Protein AF-A0A970MC13-F1 (afdb_monomer_lite)

Secondary structure (DSSP, 8-state):
---GGGS--SEEEEE-TTS-EEE--HHHHTPPPPPP-SS--PPPEEEEETTTTEEEEE-SSHHHHHHHHHHHHHHHHHHHHHHHHTS---TT-----S-GGG---S---S-----S----S-S----

Foldseek 3Di:
DDPQLPDAFPWEFEADPVRDTHTDDSCVQPPDWDDQDPVQNFTFAKADDVPNRYIYGYDRDDVVVVVRVVRVVVVVVVVVVVCVQQAQDAPPDPDGPPDPVPPPDPDSRDPPHDPDDPDPPPPDDDD

Radius of gyration: 23.31 Å; chains: 1; bounding box: 59×28×72 Å

pLDDT: mean 77.48, std 22.0, range [34.84, 98.0]

Structure (mmCIF, N/CA/C/O backbone):
data_AF-A0A970MC13-F1
#
_entry.id   AF-A0A970MC13-F1
#
loop_
_atom_site.group_PDB
_atom_site.id
_atom_site.type_symbol
_atom_site.label_atom_id
_atom_site.label_alt_id
_atom_site.label_comp_id
_atom_site.label_asym_id
_atom_site.label_entity_id
_atom_site.label_seq_id
_atom_site.pdbx_PDB_ins_code
_atom_site.Cartn_x
_atom_site.Cartn_y
_atom_site.Cartn_z
_atom_site.occupancy
_atom_site.B_iso_or_equiv
_atom_site.auth_seq_id
_atom_site.auth_comp_id
_atom_site.auth_asym_id
_atom_site.auth_atom_id
_atom_site.pdbx_PDB_model_num
ATOM 1 N N . MET A 1 1 ? 0.179 5.362 -11.526 1.00 71.56 1 MET A N 1
ATOM 2 C CA . MET A 1 1 ? 0.388 4.891 -10.148 1.00 71.56 1 MET A CA 1
ATOM 3 C C . MET A 1 1 ? -0.385 3.604 -9.962 1.00 71.56 1 MET A C 1
ATOM 5 O O . MET A 1 1 ? -1.566 3.582 -10.310 1.00 71.56 1 MET A O 1
ATOM 9 N N . LYS A 1 2 ? 0.267 2.520 -9.537 1.00 82.38 2 LYS A N 1
ATOM 10 C CA . LYS A 1 2 ? -0.398 1.216 -9.446 1.00 82.38 2 LYS A CA 1
ATOM 11 C C . LYS A 1 2 ? -1.483 1.227 -8.375 1.00 82.38 2 LYS A C 1
ATOM 13 O O . LYS A 1 2 ? -1.385 1.904 -7.357 1.00 82.38 2 LYS A O 1
ATOM 18 N N . ASN A 1 3 ? -2.524 0.430 -8.601 1.00 90.38 3 ASN A N 1
ATOM 19 C CA . ASN A 1 3 ? -3.478 0.116 -7.549 1.00 90.38 3 ASN A CA 1
ATOM 20 C C . ASN A 1 3 ? -2.868 -0.974 -6.656 1.00 90.38 3 ASN A C 1
ATOM 22 O O . ASN A 1 3 ? -2.982 -2.164 -6.956 1.00 90.38 3 ASN A O 1
ATOM 26 N N . TYR A 1 4 ? -2.202 -0.555 -5.581 1.00 91.81 4 TYR A N 1
ATOM 27 C CA . TYR A 1 4 ? -1.494 -1.452 -4.670 1.00 91.81 4 TYR A CA 1
ATOM 28 C C . TYR A 1 4 ? -2.417 -2.470 -3.977 1.00 91.81 4 TYR A C 1
ATOM 30 O O . TYR A 1 4 ? -2.001 -3.601 -3.760 1.00 91.81 4 TYR A O 1
ATOM 38 N N . GLN A 1 5 ? -3.708 -2.173 -3.771 1.00 91.69 5 GLN A N 1
ATOM 39 C CA . GLN A 1 5 ? -4.665 -3.154 -3.223 1.00 91.69 5 GLN A CA 1
ATOM 40 C C . GLN A 1 5 ? -4.904 -4.354 -4.151 1.00 91.69 5 GLN A C 1
ATOM 42 O O . GLN A 1 5 ? -5.292 -5.430 -3.694 1.00 91.69 5 GLN A O 1
ATOM 47 N N . LYS A 1 6 ? -4.667 -4.206 -5.462 1.00 91.81 6 LYS A N 1
ATOM 48 C CA . LYS A 1 6 ? -4.781 -5.316 -6.421 1.00 91.81 6 LYS A CA 1
ATOM 49 C C . LYS A 1 6 ? -3.563 -6.239 -6.416 1.00 91.81 6 LYS A C 1
ATOM 51 O O . LYS A 1 6 ? -3.669 -7.350 -6.925 1.00 91.81 6 LYS A O 1
ATOM 56 N N . LEU A 1 7 ? -2.436 -5.820 -5.840 1.00 92.06 7 LEU A N 1
ATOM 57 C CA . LEU A 1 7 ? -1.245 -6.662 -5.754 1.00 92.06 7 LEU A CA 1
ATOM 58 C C . LEU A 1 7 ? -1.453 -7.801 -4.756 1.00 92.06 7 LEU A C 1
ATOM 60 O O . LEU A 1 7 ? -2.255 -7.701 -3.824 1.00 92.06 7 LEU A O 1
ATOM 64 N N . PHE A 1 8 ? -0.735 -8.900 -4.967 1.00 93.06 8 PHE A N 1
ATOM 65 C CA . PHE A 1 8 ? -0.649 -9.989 -4.004 1.00 93.06 8 PHE A CA 1
ATOM 66 C C . PHE A 1 8 ? 0.465 -9.703 -2.994 1.00 93.06 8 PHE A C 1
ATOM 68 O O . PHE A 1 8 ? 1.587 -9.385 -3.378 1.00 93.06 8 PHE A O 1
ATOM 75 N N . TYR A 1 9 ? 0.144 -9.869 -1.716 1.00 96.00 9 TYR A N 1
ATOM 76 C CA . TYR A 1 9 ? 1.077 -9.819 -0.597 1.00 96.00 9 TYR A CA 1
ATOM 77 C C . TYR A 1 9 ? 1.054 -11.160 0.136 1.00 96.00 9 TYR A C 1
ATOM 79 O O . TYR A 1 9 ? 0.011 -11.820 0.188 1.00 96.00 9 TYR A O 1
ATOM 87 N N . LYS A 1 10 ? 2.199 -11.546 0.704 1.00 96.62 10 LYS A N 1
ATOM 88 C CA . LYS A 1 10 ? 2.351 -12.757 1.518 1.00 96.62 10 LYS A CA 1
ATOM 89 C C . LYS A 1 10 ? 1.653 -12.599 2.868 1.00 96.62 10 LYS A C 1
ATOM 91 O O . LYS A 1 10 ? 0.996 -13.532 3.312 1.00 96.62 10 LYS A O 1
ATOM 96 N N . ASN A 1 11 ? 1.759 -11.417 3.477 1.00 97.31 11 ASN A N 1
ATOM 97 C CA . ASN A 1 11 ? 1.209 -11.130 4.801 1.00 97.31 11 ASN A CA 1
ATOM 98 C C . ASN A 1 11 ? 0.273 -9.914 4.771 1.00 97.31 11 ASN A C 1
ATOM 100 O O . ASN A 1 11 ? 0.486 -8.970 4.009 1.00 97.31 11 ASN A O 1
ATOM 104 N N . TYR A 1 12 ? -0.756 -9.923 5.616 1.00 98.00 12 TYR A N 1
ATOM 105 C CA . TYR A 1 12 ? -1.688 -8.805 5.769 1.00 98.00 12 TYR A CA 1
ATOM 106 C C . TYR A 1 12 ? -1.894 -8.508 7.245 1.00 98.00 12 TYR A C 1
ATOM 108 O O . TYR A 1 12 ? -2.031 -9.428 8.053 1.00 98.00 12 TYR A O 1
ATOM 116 N N . TYR A 1 13 ? -1.957 -7.224 7.577 1.00 98.00 13 TYR A N 1
ATOM 117 C CA . TYR A 1 13 ? -2.113 -6.766 8.950 1.00 98.00 13 TYR A CA 1
ATOM 118 C C . TYR A 1 13 ? -3.198 -5.693 9.062 1.00 98.00 13 TYR A C 1
ATOM 120 O O . TYR A 1 13 ? -3.521 -5.002 8.090 1.00 98.00 13 TYR A O 1
ATOM 128 N N . ALA A 1 14 ? -3.750 -5.556 10.260 1.00 97.31 14 ALA A N 1
ATOM 129 C CA . ALA A 1 14 ? -4.519 -4.401 10.690 1.00 97.31 14 ALA A CA 1
ATOM 130 C C . ALA A 1 14 ? -3.824 -3.795 11.908 1.00 97.31 14 ALA A C 1
ATOM 132 O O . ALA A 1 14 ? -3.398 -4.521 12.805 1.00 97.31 14 ALA A O 1
ATOM 133 N N . GLN A 1 15 ? -3.663 -2.481 11.905 1.00 96.31 15 GLN A N 1
ATOM 134 C CA . GLN A 1 15 ? -3.107 -1.762 13.035 1.00 96.31 15 GLN A CA 1
ATOM 135 C C . GLN A 1 15 ? -4.206 -1.523 14.070 1.00 96.31 15 GLN A C 1
ATOM 137 O O . GLN A 1 15 ? -5.321 -1.182 13.688 1.00 96.31 15 GLN A O 1
ATOM 142 N N . ASN A 1 16 ? -3.900 -1.725 15.349 1.00 93.12 16 ASN A N 1
ATOM 143 C CA . ASN A 1 16 ? -4.801 -1.377 16.448 1.00 93.12 16 ASN A CA 1
ATOM 144 C C . ASN A 1 16 ? -4.546 0.053 16.961 1.00 93.12 16 ASN A C 1
ATOM 146 O O . ASN A 1 16 ? -3.586 0.714 16.562 1.00 93.12 16 ASN A O 1
ATOM 150 N N . GLU A 1 17 ? -5.357 0.505 17.919 1.00 89.69 17 GLU A N 1
ATOM 151 C CA . GLU A 1 17 ? -5.228 1.825 18.560 1.00 89.69 17 GLU A CA 1
ATOM 152 C C . GLU A 1 17 ? -3.870 2.063 19.246 1.00 89.69 17 GLU A C 1
ATOM 154 O O . GLU A 1 17 ? -3.437 3.204 19.381 1.00 89.69 17 GLU A O 1
ATOM 159 N N . LYS A 1 18 ? -3.171 0.996 19.659 1.00 91.19 18 LYS A N 1
ATOM 160 C CA . LYS A 1 18 ? -1.827 1.070 20.260 1.00 91.19 18 LYS A CA 1
ATOM 161 C C . LYS A 1 18 ? -0.707 1.151 19.219 1.00 91.19 18 LYS A C 1
ATOM 163 O O . LYS A 1 18 ? 0.460 1.256 19.584 1.00 91.19 18 LYS A O 1
ATOM 168 N N . GLY A 1 19 ? -1.049 1.074 17.934 1.00 90.94 19 GLY A N 1
ATOM 169 C CA . GLY A 1 19 ? -0.103 1.083 16.826 1.00 90.94 19 GLY A CA 1
ATOM 170 C C . GLY A 1 19 ? 0.487 -0.286 16.473 1.00 90.94 19 GLY A C 1
ATOM 171 O O . GLY A 1 19 ? 1.322 -0.357 15.573 1.00 90.94 19 GLY A O 1
ATOM 172 N N . GLU A 1 20 ? 0.062 -1.371 17.124 1.00 94.31 20 GLU A N 1
ATOM 173 C CA . GLU A 1 20 ? 0.568 -2.727 16.887 1.00 94.31 20 GLU A CA 1
ATOM 174 C C . GLU A 1 20 ? -0.077 -3.361 15.650 1.00 94.31 20 GLU A C 1
ATOM 176 O O . GLU A 1 20 ? -1.264 -3.173 15.379 1.00 94.31 20 GLU A O 1
ATOM 181 N N . TYR A 1 21 ? 0.695 -4.161 14.911 1.00 96.19 21 TYR A N 1
ATOM 182 C CA . TYR A 1 21 ? 0.224 -4.841 13.703 1.00 96.19 21 TYR A CA 1
ATOM 183 C C . TYR A 1 21 ? -0.295 -6.240 14.019 1.00 96.19 21 TYR A C 1
ATOM 185 O O . TYR A 1 21 ? 0.469 -7.162 14.302 1.00 96.19 21 TYR A O 1
ATOM 193 N N . ILE A 1 22 ? -1.609 -6.411 13.905 1.00 97.19 22 ILE A N 1
ATOM 194 C CA . ILE A 1 22 ? -2.297 -7.677 14.137 1.00 97.19 22 ILE A CA 1
ATOM 195 C C . ILE A 1 22 ? -2.442 -8.416 12.798 1.00 97.19 22 ILE A C 1
ATOM 197 O O . ILE A 1 22 ? -2.976 -7.835 11.848 1.00 97.19 22 ILE A O 1
ATOM 201 N N . PRO A 1 23 ? -1.988 -9.679 12.678 1.00 97.81 23 PRO A N 1
ATOM 202 C CA . PRO A 1 23 ? -2.176 -10.472 11.467 1.00 97.81 23 PRO A CA 1
ATOM 203 C C . PRO A 1 23 ? -3.660 -10.674 11.152 1.00 97.81 23 PRO A C 1
ATOM 205 O O . PRO A 1 23 ? -4.441 -11.079 12.012 1.00 97.81 23 PRO A O 1
ATOM 208 N N . VAL A 1 24 ? -4.053 -10.433 9.903 1.00 97.44 24 VAL A N 1
ATOM 209 C CA . VAL A 1 24 ? -5.436 -10.599 9.436 1.00 97.44 24 VAL A CA 1
ATOM 210 C C . VAL A 1 24 ? -5.475 -11.232 8.047 1.00 97.44 24 VAL A C 1
ATOM 212 O O . VAL A 1 24 ? -4.466 -11.365 7.360 1.00 97.44 24 VAL A O 1
ATOM 215 N N . SER A 1 25 ? -6.668 -11.612 7.589 1.00 96.81 25 SER A N 1
ATOM 216 C CA . SER A 1 25 ? -6.850 -12.041 6.200 1.00 96.81 25 SER A CA 1
ATOM 217 C C . SER A 1 25 ? -6.809 -10.854 5.227 1.00 96.81 25 SER A C 1
ATOM 219 O O . SER A 1 25 ? -7.154 -9.723 5.581 1.00 96.81 25 SER A O 1
ATOM 221 N N . ARG A 1 26 ? -6.496 -11.122 3.949 1.00 95.94 26 ARG A N 1
ATOM 222 C CA . ARG A 1 26 ? -6.577 -10.130 2.857 1.00 95.94 26 ARG A CA 1
ATOM 223 C C . ARG A 1 26 ? -7.928 -9.410 2.818 1.00 95.94 26 ARG A C 1
ATOM 225 O O . ARG A 1 26 ? -7.971 -8.201 2.610 1.00 95.94 26 ARG A O 1
ATOM 232 N N . LYS A 1 27 ? -9.023 -10.156 3.017 1.00 95.50 27 LYS A N 1
ATOM 233 C CA . LYS A 1 27 ? -10.396 -9.629 2.982 1.00 95.50 27 LYS A CA 1
ATOM 234 C C . LYS A 1 27 ? -10.636 -8.599 4.086 1.00 95.50 27 LYS A C 1
ATOM 236 O O . LYS A 1 27 ? -11.320 -7.616 3.842 1.00 95.50 27 LYS A O 1
ATOM 241 N N . VAL A 1 28 ? -10.072 -8.824 5.272 1.00 95.12 28 VAL A N 1
ATOM 242 C CA . VAL A 1 28 ? -10.194 -7.906 6.414 1.00 95.12 28 VAL A CA 1
ATOM 243 C C . VAL A 1 28 ? -9.297 -6.685 6.214 1.00 95.12 28 VAL A C 1
ATOM 245 O O . VAL A 1 28 ? -9.758 -5.557 6.356 1.00 95.12 28 VAL A O 1
ATOM 248 N N . CYS A 1 29 ? -8.044 -6.886 5.798 1.00 96.50 29 CYS A N 1
ATOM 249 C CA . CYS A 1 29 ? -7.118 -5.784 5.532 1.00 96.50 29 CYS A CA 1
ATOM 250 C C . CYS A 1 29 ? -7.685 -4.808 4.484 1.00 96.50 29 CYS A C 1
ATOM 252 O O . CYS A 1 29 ? -7.779 -3.603 4.724 1.00 96.50 29 CYS A O 1
ATOM 254 N N . PHE A 1 30 ? -8.155 -5.332 3.349 1.00 96.12 30 PHE A N 1
ATOM 255 C CA . PHE A 1 30 ? -8.753 -4.549 2.262 1.00 96.12 30 PHE A CA 1
ATOM 256 C C . PHE A 1 30 ? -10.280 -4.468 2.335 1.00 96.12 30 PHE A C 1
ATOM 258 O O . PHE A 1 30 ? -10.938 -4.288 1.310 1.00 96.12 30 PHE A O 1
ATOM 265 N N . ALA A 1 31 ? -10.857 -4.591 3.532 1.00 94.75 31 ALA A N 1
ATOM 266 C CA . ALA A 1 31 ? -12.275 -4.320 3.720 1.00 94.75 31 ALA A CA 1
ATOM 267 C C . ALA A 1 31 ? -12.611 -2.887 3.254 1.00 94.75 31 ALA A C 1
ATOM 269 O O . ALA A 1 31 ? -11.729 -2.015 3.276 1.00 94.75 31 ALA A O 1
ATOM 270 N N . PRO A 1 32 ? -13.862 -2.611 2.850 1.00 93.75 32 PRO A N 1
ATOM 271 C CA . PRO A 1 32 ? -14.280 -1.268 2.471 1.00 93.75 32 PRO A CA 1
ATOM 272 C C . PRO A 1 32 ? -13.877 -0.210 3.508 1.00 93.75 32 PRO A C 1
ATOM 274 O O . PRO A 1 32 ? -13.794 -0.479 4.711 1.00 93.75 32 PRO A O 1
ATOM 277 N N . ALA A 1 33 ? -13.568 0.990 3.023 1.00 91.69 33 ALA A N 1
ATOM 278 C CA . ALA A 1 33 ? -13.325 2.127 3.895 1.00 91.69 33 ALA A CA 1
ATOM 279 C C . ALA A 1 33 ? -14.637 2.524 4.572 1.00 91.69 33 ALA A C 1
ATOM 281 O O . ALA A 1 33 ? -15.660 2.671 3.902 1.00 91.69 33 ALA A O 1
ATOM 282 N N . GLU A 1 34 ? -14.591 2.720 5.882 1.00 88.88 34 GLU A N 1
ATOM 283 C CA . GLU A 1 34 ? -15.693 3.355 6.590 1.00 88.88 34 GLU A CA 1
ATOM 284 C C . GLU A 1 34 ? -15.759 4.843 6.223 1.00 88.88 34 GLU A C 1
ATOM 286 O O . GLU A 1 34 ? -14.713 5.468 5.988 1.00 88.88 34 GLU A O 1
ATOM 291 N N . PRO A 1 35 ? -16.967 5.424 6.150 1.00 88.75 35 PRO A N 1
ATOM 292 C CA . PRO A 1 35 ? -17.107 6.846 5.904 1.00 88.75 35 PRO A CA 1
ATOM 293 C C . PRO A 1 35 ? -16.502 7.654 7.070 1.00 88.75 35 PRO A C 1
ATOM 295 O O . PRO A 1 35 ? -16.655 7.274 8.235 1.00 88.75 35 PRO A O 1
ATOM 298 N N . PRO A 1 36 ? -15.817 8.774 6.778 1.00 90.38 36 PRO A N 1
ATOM 299 C CA . PRO A 1 36 ? -15.464 9.767 7.785 1.00 90.38 36 PRO A CA 1
ATOM 300 C C . PRO A 1 36 ? -16.698 10.234 8.558 1.00 90.38 36 PRO A C 1
ATOM 302 O O . PRO A 1 36 ? -17.726 10.528 7.948 1.00 90.38 36 PRO A O 1
ATOM 305 N N . THR A 1 37 ? -16.587 10.294 9.881 1.00 90.12 37 THR A N 1
ATOM 306 C CA . THR A 1 37 ? -17.619 10.824 10.785 1.00 90.12 37 THR A CA 1
ATOM 307 C C . THR A 1 37 ? -17.096 12.096 11.452 1.00 90.12 37 THR A C 1
ATOM 309 O O . THR A 1 37 ? -15.908 12.400 11.339 1.00 90.12 37 THR A O 1
ATOM 312 N N . GLU A 1 38 ? -17.956 12.852 12.139 1.00 87.25 38 GLU A N 1
ATOM 313 C CA . GLU A 1 38 ? -17.506 14.023 12.911 1.00 87.25 38 GLU A CA 1
ATOM 314 C C . GLU A 1 38 ? -16.500 13.627 14.005 1.00 87.25 38 GLU A C 1
ATOM 316 O O . GLU A 1 38 ? -15.487 14.303 14.174 1.00 87.25 38 GLU A O 1
ATOM 321 N N . ASP A 1 39 ? -16.716 12.479 14.658 1.00 86.38 39 ASP A N 1
ATOM 322 C CA . ASP A 1 39 ? -15.822 11.952 15.700 1.00 86.38 39 ASP A CA 1
ATOM 323 C C . ASP A 1 39 ? -14.479 11.450 15.147 1.00 86.38 39 ASP A C 1
ATOM 325 O O . ASP A 1 39 ? -13.449 11.528 15.818 1.00 86.38 39 ASP A O 1
ATOM 329 N N . ASN A 1 40 ? -14.468 10.930 13.914 1.00 86.38 40 ASN A N 1
ATOM 330 C CA . ASN A 1 40 ? -13.252 10.486 13.242 1.00 86.38 40 ASN A CA 1
ATOM 331 C C . ASN A 1 40 ? -13.227 10.969 11.779 1.00 86.38 40 ASN A C 1
ATOM 333 O O . ASN A 1 40 ? -13.687 10.261 10.871 1.00 86.38 40 ASN A O 1
ATOM 337 N N . PRO A 1 41 ? -12.644 12.152 11.512 1.00 90.94 41 PRO A N 1
ATOM 338 C CA . PRO A 1 41 ? -12.625 12.734 10.172 1.00 90.94 41 PRO A CA 1
ATOM 339 C C . PRO A 1 41 ? -11.608 12.062 9.233 1.00 90.94 41 PRO A C 1
ATOM 341 O O . PRO A 1 41 ? -11.583 12.354 8.034 1.00 90.94 41 PRO A O 1
ATOM 344 N N . TYR A 1 42 ? -10.750 11.174 9.745 1.00 92.06 42 TYR A N 1
ATOM 345 C CA . TYR A 1 42 ? -9.688 10.549 8.961 1.00 92.06 42 TYR A CA 1
ATOM 346 C C . TYR A 1 42 ? -10.239 9.436 8.074 1.00 92.06 42 TYR A C 1
ATOM 348 O O . TYR A 1 42 ? -11.113 8.662 8.471 1.00 92.06 42 TYR A O 1
ATOM 356 N N . LYS A 1 43 ? -9.714 9.340 6.849 1.00 93.38 43 LYS A N 1
ATOM 357 C CA . LYS A 1 43 ? -10.107 8.296 5.897 1.00 93.38 43 LYS A CA 1
ATOM 358 C C . LYS A 1 43 ? -9.352 7.009 6.207 1.00 93.38 43 LYS A C 1
ATOM 360 O O . LYS A 1 43 ? -8.249 7.033 6.741 1.00 93.38 43 LYS A O 1
ATOM 365 N N . GLN A 1 44 ? -9.911 5.871 5.802 1.00 95.56 44 GLN A N 1
ATOM 366 C CA . GLN A 1 44 ? -9.169 4.617 5.863 1.00 95.56 44 GLN A CA 1
ATOM 367 C C . GLN A 1 44 ? -7.941 4.682 4.949 1.00 95.56 44 GLN A C 1
ATOM 369 O O . GLN A 1 44 ? -8.067 4.921 3.743 1.00 95.56 44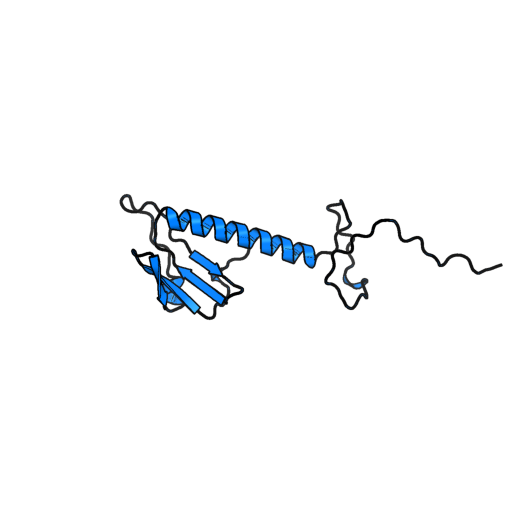 GLN A O 1
ATOM 374 N N . LYS A 1 45 ? -6.767 4.419 5.525 1.00 95.62 45 LYS A N 1
ATOM 375 C CA . LYS A 1 45 ? -5.489 4.360 4.815 1.00 95.62 45 LYS A CA 1
ATOM 376 C C . LYS A 1 45 ? -4.841 2.991 4.919 1.00 95.62 45 LYS A C 1
ATOM 378 O O . LYS A 1 45 ? -5.200 2.163 5.758 1.00 95.62 45 LYS A O 1
ATOM 383 N N . TRP A 1 46 ? -3.882 2.769 4.030 1.00 96.62 46 TRP A N 1
ATOM 384 C CA . TRP A 1 46 ? -3.091 1.552 3.977 1.00 96.62 46 TRP A CA 1
ATOM 385 C C . TRP A 1 46 ? -1.624 1.892 3.775 1.00 96.62 46 TRP A C 1
ATOM 387 O O . TRP A 1 46 ? -1.291 2.835 3.051 1.00 96.62 46 TRP A O 1
ATOM 397 N N . PHE A 1 47 ? -0.777 1.079 4.387 1.00 97.00 47 PHE A N 1
ATOM 398 C CA . PHE A 1 47 ? 0.650 1.030 4.130 1.00 97.00 47 PHE A CA 1
ATOM 399 C C . PHE A 1 47 ? 0.949 -0.195 3.270 1.00 97.00 47 PHE A C 1
ATOM 401 O O . PHE A 1 47 ? 0.431 -1.286 3.535 1.00 97.00 47 PHE A O 1
ATOM 408 N N . TYR A 1 48 ? 1.790 -0.024 2.256 1.00 97.06 48 TYR A N 1
ATOM 409 C CA . TYR A 1 48 ? 2.193 -1.111 1.376 1.00 97.06 48 TYR A CA 1
ATOM 410 C C . TYR A 1 48 ? 3.705 -1.261 1.367 1.00 97.06 48 TYR A C 1
ATOM 412 O O . TYR A 1 48 ? 4.429 -0.297 1.119 1.00 97.06 48 TYR A O 1
ATOM 420 N N . ASP A 1 49 ? 4.159 -2.499 1.516 1.00 95.56 49 ASP A N 1
ATOM 421 C CA . ASP A 1 49 ? 5.526 -2.895 1.218 1.00 95.56 49 ASP A CA 1
ATOM 422 C C . ASP A 1 49 ? 5.498 -4.101 0.265 1.00 95.56 49 ASP A C 1
ATOM 424 O O . ASP A 1 49 ? 5.400 -5.257 0.691 1.00 95.56 49 ASP A O 1
ATOM 428 N N . PRO A 1 50 ? 5.509 -3.854 -1.057 1.00 92.44 50 PRO A N 1
ATOM 429 C CA . PRO A 1 50 ? 5.541 -4.923 -2.049 1.00 92.44 50 PRO A CA 1
ATOM 430 C C . PRO A 1 50 ? 6.833 -5.748 -2.027 1.00 92.44 50 PRO A C 1
ATOM 432 O O . PRO A 1 50 ? 6.809 -6.883 -2.496 1.00 92.44 50 PRO A O 1
ATOM 435 N N . GLU A 1 51 ? 7.944 -5.192 -1.535 1.00 90.81 51 GLU A N 1
ATOM 436 C CA . GLU A 1 51 ? 9.248 -5.863 -1.514 1.00 90.81 51 GLU A CA 1
ATOM 437 C C . GLU A 1 51 ? 9.332 -6.854 -0.353 1.00 90.81 51 GLU A C 1
ATOM 439 O O . GLU A 1 51 ? 9.594 -8.039 -0.570 1.00 90.81 51 GLU A O 1
ATOM 444 N N . ALA A 1 52 ? 8.994 -6.411 0.859 1.00 93.12 52 ALA A N 1
ATOM 445 C CA . ALA A 1 52 ? 8.831 -7.298 2.009 1.00 93.12 52 ALA A CA 1
ATOM 446 C C . ALA A 1 52 ? 7.576 -8.186 1.886 1.00 93.12 52 ALA A C 1
ATOM 448 O O . ALA A 1 52 ? 7.452 -9.218 2.550 1.00 93.12 52 ALA A O 1
ATOM 449 N N . GLY A 1 53 ? 6.644 -7.813 1.006 1.00 95.19 53 GLY A N 1
ATOM 450 C CA . GLY A 1 53 ? 5.477 -8.607 0.653 1.00 95.19 53 GLY A CA 1
ATOM 451 C C . GLY A 1 53 ? 4.363 -8.540 1.692 1.00 95.19 53 GLY A C 1
ATOM 452 O O . GLY A 1 53 ? 3.706 -9.558 1.924 1.00 95.19 53 GLY A O 1
ATOM 453 N N . TYR A 1 54 ? 4.120 -7.374 2.296 1.00 96.50 54 TYR A N 1
ATOM 454 C CA . TYR A 1 54 ? 2.987 -7.169 3.198 1.00 96.50 54 TYR A CA 1
ATOM 455 C C . TYR A 1 54 ? 2.214 -5.868 2.956 1.00 96.50 54 TYR A C 1
ATOM 457 O O . TYR A 1 54 ? 2.713 -4.904 2.375 1.00 96.50 54 TYR A O 1
ATOM 465 N N . ALA A 1 55 ? 0.966 -5.853 3.418 1.00 97.69 55 ALA A N 1
ATOM 466 C CA . ALA A 1 55 ? 0.127 -4.662 3.463 1.00 97.69 55 ALA A CA 1
ATOM 467 C C . ALA A 1 55 ? -0.511 -4.515 4.847 1.00 97.69 55 ALA A C 1
ATOM 469 O O . ALA A 1 55 ? -0.840 -5.510 5.496 1.00 97.69 55 ALA A O 1
ATOM 470 N N . VAL A 1 56 ? -0.698 -3.274 5.290 1.00 97.62 56 VAL A N 1
ATOM 471 C CA . VAL A 1 56 ? -1.278 -2.951 6.598 1.00 97.62 56 VAL A CA 1
ATOM 472 C C . VAL A 1 56 ? -2.467 -2.023 6.401 1.00 97.62 56 VAL A C 1
ATOM 474 O O . VAL A 1 56 ? -2.351 -1.001 5.725 1.00 97.62 56 VAL A O 1
ATOM 477 N N . ARG A 1 57 ? -3.609 -2.364 7.000 1.00 97.44 57 ARG A N 1
ATOM 478 C CA . ARG A 1 57 ? -4.733 -1.445 7.198 1.00 97.44 57 ARG A CA 1
ATOM 479 C C . ARG A 1 57 ? -4.405 -0.578 8.408 1.00 97.44 57 ARG A C 1
ATOM 481 O O . ARG A 1 57 ? -4.300 -1.111 9.506 1.00 97.44 57 ARG A O 1
ATOM 488 N N . LEU A 1 58 ? -4.193 0.715 8.195 1.00 96.50 58 LEU A N 1
ATOM 489 C CA . LEU A 1 58 ? -3.783 1.629 9.260 1.00 96.50 58 LEU A CA 1
ATOM 490 C C . LEU A 1 58 ? -4.989 2.106 10.072 1.00 96.50 58 LEU A C 1
ATOM 492 O O . LEU A 1 58 ? -6.081 2.259 9.524 1.00 96.50 58 LEU A O 1
ATOM 496 N N . GLU A 1 59 ? -4.775 2.379 11.353 1.00 94.88 59 GLU A N 1
ATOM 497 C CA . GLU A 1 59 ? -5.786 3.004 12.210 1.00 94.88 59 GLU A CA 1
ATOM 498 C C . GLU A 1 59 ? -6.105 4.424 11.705 1.00 94.88 59 GLU A C 1
ATOM 500 O O . GLU A 1 59 ? -5.241 5.103 11.135 1.00 94.88 59 GLU A O 1
ATOM 505 N N . ARG A 1 60 ? -7.342 4.894 11.881 1.00 94.25 60 ARG A N 1
ATOM 506 C CA . ARG A 1 60 ? -7.791 6.185 11.331 1.00 94.25 60 ARG A CA 1
ATOM 507 C C . ARG A 1 60 ? -7.381 7.339 12.246 1.00 94.25 60 ARG A C 1
ATOM 509 O O . ARG A 1 60 ? -8.159 7.776 13.090 1.00 94.25 60 ARG A O 1
ATOM 516 N N . ASN A 1 61 ? -6.161 7.840 12.068 1.00 93.56 61 ASN A N 1
ATOM 517 C CA . ASN A 1 61 ? -5.619 8.965 12.831 1.00 93.56 61 ASN A CA 1
ATOM 518 C C . ASN A 1 61 ? -4.652 9.826 11.989 1.00 93.56 61 ASN A C 1
ATOM 520 O O . ASN A 1 61 ? -4.308 9.491 10.853 1.00 93.56 61 ASN A O 1
ATOM 524 N N . LYS A 1 62 ? -4.208 10.953 12.562 1.00 93.06 62 LYS A N 1
ATOM 525 C CA . LYS A 1 62 ? -3.306 11.907 11.898 1.00 93.06 62 LYS A CA 1
ATOM 526 C C . LYS A 1 62 ? -1.937 11.309 11.570 1.00 93.06 62 LYS A C 1
ATOM 528 O O . LYS A 1 62 ? -1.430 11.507 10.473 1.00 93.06 62 LYS A O 1
ATOM 533 N N . GLU A 1 63 ? -1.350 10.581 12.513 1.00 94.06 63 GLU A N 1
ATOM 534 C CA . GLU A 1 63 ? -0.008 10.008 12.364 1.00 94.06 63 GLU A CA 1
ATOM 535 C C . GLU A 1 63 ? 0.041 9.007 11.203 1.00 94.06 63 GLU A C 1
ATOM 537 O O . GLU A 1 63 ? 0.967 9.007 10.392 1.00 94.06 63 GLU A O 1
ATOM 542 N N . ASN A 1 64 ? -1.010 8.208 11.052 1.00 95.12 64 ASN A N 1
ATOM 543 C CA . ASN A 1 64 ? -1.133 7.224 9.989 1.00 95.12 64 ASN A CA 1
ATOM 544 C C . ASN A 1 64 ? -1.438 7.832 8.618 1.00 95.12 64 ASN A C 1
ATOM 546 O O . ASN A 1 64 ? -1.044 7.258 7.601 1.00 95.12 64 ASN A O 1
ATOM 550 N N . GLU A 1 65 ? -2.097 8.992 8.558 1.00 94.44 65 GLU A N 1
ATOM 551 C CA . GLU A 1 65 ? -2.189 9.779 7.322 1.00 94.44 65 GLU A CA 1
ATOM 552 C C . GLU A 1 65 ? -0.796 10.229 6.856 1.00 94.44 65 GLU A C 1
ATOM 554 O O . GLU A 1 65 ? -0.467 10.095 5.672 1.00 94.44 65 GLU A O 1
ATOM 559 N N . ASP A 1 66 ? 0.052 10.684 7.782 1.00 95.12 66 ASP A N 1
ATOM 560 C CA . ASP A 1 66 ? 1.427 11.087 7.478 1.00 95.12 66 ASP A CA 1
ATOM 561 C C . ASP A 1 66 ? 2.285 9.886 7.043 1.00 95.12 66 ASP A C 1
ATOM 563 O O . ASP A 1 66 ? 2.961 9.951 6.009 1.00 95.12 66 ASP A O 1
ATOM 567 N N . ILE A 1 67 ? 2.193 8.751 7.748 1.00 95.19 67 ILE A N 1
ATOM 568 C CA . ILE A 1 67 ? 2.855 7.491 7.361 1.00 95.19 67 ILE A CA 1
ATOM 569 C C . ILE A 1 67 ? 2.416 7.057 5.960 1.00 95.19 67 ILE A C 1
ATOM 571 O O . ILE A 1 67 ? 3.256 6.751 5.106 1.00 95.19 67 ILE A O 1
ATOM 575 N N . HIS A 1 68 ? 1.109 7.058 5.692 1.00 95.06 68 HIS A N 1
ATOM 576 C CA . HIS A 1 68 ? 0.569 6.717 4.381 1.00 95.06 68 HIS A CA 1
ATOM 577 C C . HIS A 1 68 ? 1.109 7.650 3.295 1.00 95.06 68 HIS A C 1
ATOM 579 O O . HIS A 1 68 ? 1.542 7.178 2.245 1.00 95.06 68 HIS A O 1
ATOM 585 N N . ARG A 1 69 ? 1.139 8.964 3.539 1.00 95.44 69 ARG A N 1
ATOM 586 C CA . ARG A 1 69 ? 1.652 9.951 2.581 1.00 95.44 69 ARG A CA 1
ATOM 587 C C . ARG A 1 69 ? 3.127 9.720 2.249 1.00 95.44 69 ARG A C 1
ATOM 589 O O . ARG A 1 69 ? 3.515 9.826 1.080 1.00 95.44 69 ARG A O 1
ATOM 596 N N . LEU A 1 70 ? 3.949 9.411 3.251 1.00 96.06 70 LEU A N 1
ATOM 597 C CA . LEU A 1 70 ? 5.367 9.098 3.061 1.00 96.06 70 LEU A CA 1
ATOM 598 C C . LEU A 1 70 ? 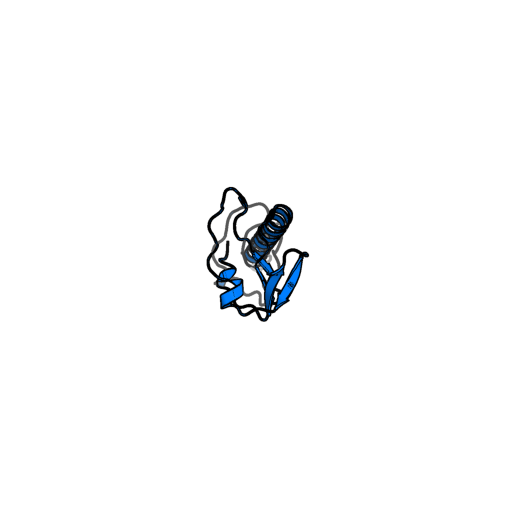5.547 7.808 2.251 1.00 96.06 70 LEU A C 1
ATOM 600 O O . LEU A 1 70 ? 6.298 7.803 1.271 1.00 96.06 70 LEU A O 1
ATOM 604 N N . ASN A 1 71 ? 4.807 6.751 2.597 1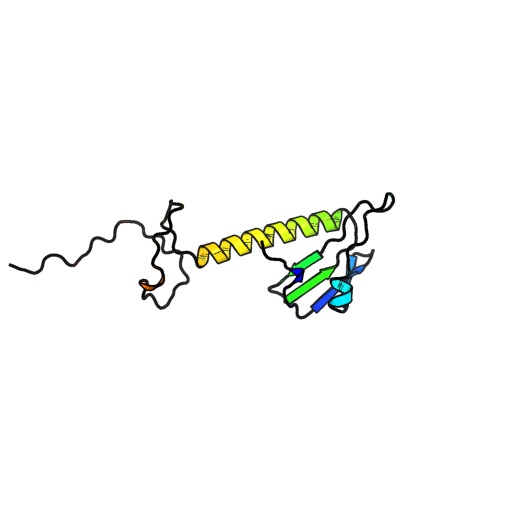.00 96.31 71 ASN A N 1
ATOM 605 C CA . ASN A 1 71 ? 4.815 5.482 1.870 1.00 96.31 71 ASN A CA 1
ATOM 606 C C . ASN A 1 71 ? 4.388 5.667 0.403 1.00 96.31 71 ASN A C 1
ATOM 608 O O . ASN A 1 71 ? 5.113 5.268 -0.506 1.00 96.31 71 ASN A O 1
ATOM 612 N N . ASP A 1 72 ? 3.283 6.371 0.159 1.00 94.00 72 ASP A N 1
ATOM 613 C CA . ASP A 1 72 ? 2.748 6.671 -1.174 1.00 94.00 72 ASP A CA 1
ATOM 614 C C . ASP A 1 72 ? 3.748 7.463 -2.039 1.00 94.00 72 ASP A C 1
ATOM 616 O O . ASP A 1 72 ? 3.932 7.198 -3.232 1.00 94.00 72 ASP A O 1
ATOM 620 N N . THR A 1 73 ? 4.455 8.414 -1.424 1.00 93.69 73 THR A N 1
ATOM 621 C CA . THR A 1 73 ? 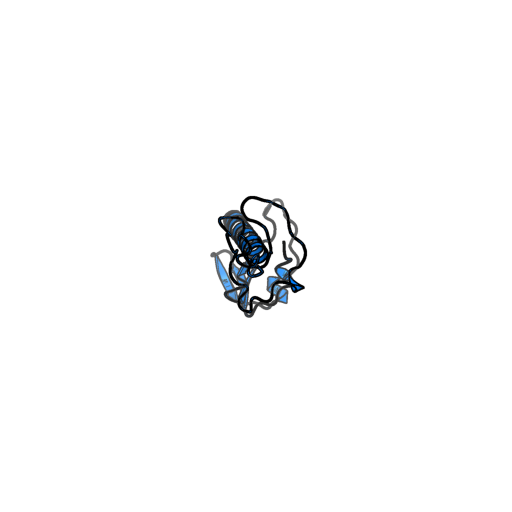5.494 9.209 -2.093 1.00 93.69 73 THR A CA 1
ATOM 622 C C . THR A 1 73 ? 6.712 8.359 -2.455 1.00 93.69 73 THR A C 1
ATOM 624 O O . THR A 1 73 ? 7.221 8.472 -3.577 1.00 93.69 73 THR A O 1
ATOM 627 N N . SER A 1 74 ? 7.162 7.492 -1.541 1.00 93.56 74 SER A N 1
ATOM 628 C CA . SER A 1 74 ? 8.277 6.569 -1.784 1.00 93.56 74 SER A CA 1
ATOM 629 C C . SER A 1 74 ? 7.955 5.601 -2.920 1.00 93.56 74 SER A C 1
ATOM 631 O O . SER A 1 74 ? 8.706 5.507 -3.892 1.00 93.56 74 SER A O 1
ATOM 633 N N . LEU A 1 75 ? 6.772 4.988 -2.874 1.00 93.56 75 LEU A N 1
ATOM 634 C CA . LEU A 1 75 ? 6.280 4.074 -3.900 1.00 93.56 75 LEU A CA 1
ATOM 635 C C . LEU A 1 75 ? 6.225 4.739 -5.284 1.00 93.56 75 LEU A C 1
ATOM 637 O O . LEU A 1 75 ? 6.745 4.186 -6.253 1.00 93.56 75 LEU A O 1
ATOM 641 N N . LYS A 1 76 ? 5.718 5.979 -5.391 1.00 91.88 76 LYS A N 1
ATOM 642 C CA . LYS A 1 76 ? 5.760 6.748 -6.656 1.00 91.88 76 LYS A CA 1
ATOM 643 C C . LYS A 1 76 ? 7.171 7.016 -7.153 1.00 91.88 76 LYS A C 1
ATOM 645 O O . LYS A 1 76 ? 7.393 7.125 -8.361 1.00 91.88 76 LYS A O 1
ATOM 650 N N . LYS A 1 77 ? 8.118 7.260 -6.248 1.00 90.19 77 LYS A N 1
ATOM 651 C CA . LYS A 1 77 ? 9.513 7.513 -6.617 1.00 90.19 77 LYS A CA 1
ATOM 652 C C . LYS A 1 77 ? 10.150 6.240 -7.170 1.00 90.19 77 LYS A C 1
ATOM 654 O O . LYS A 1 77 ? 10.799 6.307 -8.210 1.00 90.19 77 LYS A O 1
ATOM 659 N N . GLU A 1 78 ? 9.912 5.101 -6.531 1.00 88.56 78 GLU A N 1
ATOM 660 C CA . GLU A 1 78 ? 10.390 3.803 -7.000 1.00 88.56 78 GLU A CA 1
ATOM 661 C C . GLU A 1 78 ? 9.773 3.378 -8.329 1.00 88.56 78 GLU A C 1
ATOM 663 O O . GLU A 1 78 ? 10.505 2.907 -9.196 1.00 88.56 78 GLU A O 1
ATOM 668 N N . GLU A 1 79 ? 8.460 3.561 -8.518 1.00 88.12 79 GLU A N 1
ATOM 669 C CA . GLU A 1 79 ? 7.798 3.302 -9.804 1.00 88.12 79 GLU A CA 1
ATOM 670 C C . GLU A 1 79 ? 8.491 4.086 -10.920 1.00 88.12 79 GLU A C 1
ATOM 672 O O . GLU A 1 79 ? 8.989 3.493 -11.874 1.00 88.12 79 GLU A O 1
ATOM 677 N N . ARG A 1 80 ? 8.643 5.404 -10.738 1.00 86.12 80 ARG A N 1
ATOM 678 C CA . ARG A 1 80 ? 9.331 6.269 -11.707 1.00 86.12 80 ARG A CA 1
ATOM 679 C C . ARG A 1 80 ? 10.781 5.854 -11.941 1.00 86.12 80 ARG A C 1
ATOM 681 O O . ARG A 1 80 ? 11.258 5.926 -13.069 1.00 86.12 80 ARG A O 1
ATOM 688 N N . TYR A 1 81 ? 11.490 5.436 -10.894 1.00 84.31 81 TYR A N 1
ATOM 689 C CA . TYR A 1 81 ? 12.870 4.975 -11.018 1.00 84.31 81 TYR A CA 1
ATOM 690 C C . TYR A 1 81 ? 12.967 3.675 -11.823 1.00 84.31 81 TYR A C 1
ATOM 692 O O . TYR A 1 81 ? 13.806 3.580 -12.716 1.00 84.31 81 TYR A O 1
ATOM 700 N N . ARG A 1 82 ? 12.099 2.691 -11.550 1.00 80.75 82 ARG A N 1
ATOM 701 C CA . ARG A 1 82 ? 12.047 1.433 -12.308 1.00 80.75 82 ARG A CA 1
ATOM 702 C C . ARG A 1 82 ? 11.670 1.706 -13.759 1.00 80.75 82 ARG A C 1
ATOM 704 O O . ARG A 1 82 ? 12.402 1.277 -14.644 1.00 80.75 82 ARG A O 1
ATOM 711 N N . ASP A 1 83 ? 10.617 2.482 -13.999 1.00 78.81 83 ASP A N 1
ATOM 712 C CA . ASP A 1 83 ? 10.181 2.844 -15.351 1.00 78.81 83 ASP A CA 1
ATOM 713 C C . ASP A 1 83 ? 11.313 3.530 -16.130 1.00 78.81 83 ASP A C 1
ATOM 715 O O . ASP A 1 83 ? 11.559 3.187 -17.283 1.00 78.81 83 ASP A O 1
ATOM 719 N N . ARG A 1 84 ? 12.071 4.429 -15.483 1.00 73.25 84 ARG A N 1
ATOM 720 C CA . ARG A 1 84 ? 13.233 5.093 -16.093 1.00 73.25 84 ARG A CA 1
ATOM 721 C C . ARG A 1 84 ? 14.413 4.150 -16.335 1.00 73.25 84 ARG A C 1
ATOM 723 O O . ARG A 1 84 ? 15.104 4.284 -17.335 1.00 73.25 84 ARG A O 1
ATOM 730 N N . LYS A 1 85 ? 14.666 3.198 -15.434 1.00 68.94 85 LYS A N 1
ATOM 731 C CA . LYS A 1 85 ? 15.739 2.200 -15.590 1.00 68.94 85 LYS A CA 1
ATOM 732 C C . LYS A 1 85 ? 15.497 1.286 -16.796 1.00 68.94 85 LYS A C 1
ATOM 734 O O . LYS A 1 85 ? 16.457 0.809 -17.396 1.00 68.94 85 LYS A O 1
ATOM 739 N N . PHE A 1 86 ? 14.230 1.036 -17.121 1.00 62.47 86 PHE A N 1
ATOM 740 C CA . PHE A 1 86 ? 13.821 0.201 -18.249 1.00 62.47 86 PHE A CA 1
ATOM 741 C C . PHE A 1 86 ? 13.414 1.006 -19.493 1.00 62.47 86 PHE A C 1
ATOM 743 O O . PHE A 1 86 ? 13.059 0.399 -20.503 1.00 62.47 86 PHE A O 1
ATOM 750 N N . SER A 1 87 ? 13.480 2.341 -19.459 1.00 60.62 87 SER A N 1
ATOM 751 C CA . SER A 1 87 ? 13.189 3.180 -20.621 1.00 60.62 87 SER A CA 1
ATOM 752 C C . SER A 1 87 ? 14.455 3.522 -21.413 1.00 60.62 87 SER A C 1
ATOM 754 O O . SER A 1 87 ? 15.518 3.804 -20.860 1.00 60.62 87 SER A O 1
ATOM 756 N N . CYS A 1 88 ? 14.342 3.510 -22.742 1.00 59.88 88 CYS A N 1
ATOM 757 C CA . CYS A 1 88 ? 15.367 4.032 -23.644 1.00 59.88 88 CYS A CA 1
ATOM 758 C C . CYS A 1 88 ? 15.123 5.532 -23.856 1.00 59.88 88 CYS A C 1
ATOM 760 O O . CYS A 1 88 ? 14.284 5.920 -24.665 1.00 59.88 88 CYS A O 1
ATOM 762 N N . VAL A 1 89 ? 15.823 6.373 -23.092 1.00 55.06 89 VAL A N 1
ATOM 763 C CA . VAL A 1 89 ? 15.745 7.840 -23.189 1.00 55.06 89 VAL A CA 1
ATOM 764 C C . VAL A 1 89 ? 17.156 8.397 -23.354 1.00 55.06 89 VAL A C 1
ATOM 766 O O . VAL A 1 89 ? 18.070 7.965 -22.649 1.00 55.06 89 VAL A O 1
ATOM 769 N N . TRP A 1 90 ? 17.346 9.344 -24.276 1.00 51.25 90 TRP A N 1
ATOM 770 C CA . TRP A 1 90 ? 18.634 10.023 -24.448 1.00 51.25 90 TRP A CA 1
ATOM 771 C C . TRP A 1 90 ? 18.977 10.900 -23.238 1.00 51.25 90 TRP A C 1
ATOM 773 O O . TRP A 1 90 ? 18.089 11.498 -22.625 1.00 51.25 90 TRP A O 1
ATOM 783 N N . LYS A 1 91 ? 20.274 11.024 -22.927 1.00 49.03 91 LYS A N 1
ATOM 784 C CA . LYS A 1 91 ? 20.782 11.939 -21.893 1.00 49.03 91 LYS A CA 1
ATOM 785 C C . LYS A 1 91 ? 20.292 13.369 -22.172 1.00 49.03 91 LYS A C 1
ATOM 787 O O . LYS A 1 91 ? 20.279 13.799 -23.321 1.00 49.03 91 LYS A O 1
ATOM 792 N N . ASP A 1 92 ? 19.831 14.054 -21.128 1.00 52.72 92 ASP A N 1
ATOM 793 C CA . ASP A 1 92 ? 19.352 15.446 -21.153 1.00 52.72 92 ASP A CA 1
ATOM 794 C C . ASP A 1 92 ? 18.201 15.765 -22.126 1.00 52.72 92 ASP A C 1
ATOM 796 O O . ASP A 1 92 ? 17.948 16.926 -22.443 1.00 52.72 92 ASP A O 1
ATOM 800 N N . THR A 1 93 ? 17.431 14.756 -22.554 1.00 54.09 93 THR A N 1
ATOM 801 C CA . THR A 1 93 ? 16.193 14.979 -23.317 1.00 54.09 93 THR A CA 1
ATOM 802 C C . THR A 1 93 ? 15.018 14.186 -22.746 1.00 54.09 93 THR A C 1
ATOM 804 O O . THR A 1 93 ? 15.191 13.175 -22.067 1.00 54.09 93 THR A O 1
ATOM 807 N N . SER A 1 94 ? 13.796 14.620 -23.056 1.00 52.47 94 SER A N 1
ATOM 808 C CA . SER A 1 94 ? 12.570 13.834 -22.858 1.00 52.47 94 SER A CA 1
ATOM 809 C C . SER A 1 94 ? 12.215 12.962 -24.072 1.00 52.47 94 SER A C 1
ATOM 811 O O . SER A 1 94 ? 11.122 12.400 -24.120 1.00 52.47 94 SER A O 1
ATOM 813 N N . ASN A 1 95 ? 13.101 12.862 -25.070 1.00 43.62 95 ASN A N 1
ATOM 814 C CA . ASN A 1 95 ? 12.810 12.213 -26.345 1.00 43.62 95 ASN A CA 1
ATOM 815 C C . ASN A 1 95 ? 13.180 10.721 -26.307 1.00 43.62 95 ASN A C 1
ATOM 817 O O . ASN A 1 95 ? 14.314 10.345 -26.006 1.00 43.62 95 ASN A O 1
ATOM 821 N N . CYS A 1 96 ? 12.210 9.872 -26.648 1.00 49.75 96 CYS A N 1
ATOM 822 C CA . CYS A 1 96 ? 12.377 8.433 -26.846 1.00 49.75 96 CYS A CA 1
ATOM 823 C C . CYS A 1 96 ? 12.725 8.180 -28.320 1.00 49.75 96 CYS A C 1
ATOM 825 O O . CYS A 1 96 ? 11.890 8.423 -29.193 1.00 49.75 96 CYS A O 1
ATOM 827 N N . ASN A 1 97 ? 13.934 7.703 -28.632 1.00 53.75 97 ASN A N 1
ATOM 828 C CA . ASN A 1 97 ? 14.224 7.167 -29.964 1.00 53.75 97 ASN A CA 1
ATOM 829 C C . ASN A 1 97 ? 13.725 5.725 -30.036 1.00 53.75 97 ASN A C 1
ATOM 831 O O . ASN A 1 97 ? 14.454 4.766 -29.808 1.00 53.75 97 ASN A O 1
ATOM 835 N N . GLN A 1 98 ? 12.437 5.614 -30.316 1.00 49.72 98 GLN A N 1
ATOM 836 C CA . GLN A 1 98 ? 11.691 4.393 -30.585 1.00 49.72 98 GLN A CA 1
ATOM 837 C C . GLN A 1 98 ? 12.475 3.371 -31.440 1.00 49.72 98 GLN A C 1
ATOM 839 O O . GLN A 1 98 ? 12.403 3.433 -32.660 1.00 49.72 98 GLN A O 1
ATOM 844 N N . ASP A 1 99 ? 13.209 2.434 -30.822 1.00 49.59 99 ASP A N 1
ATOM 845 C CA . ASP A 1 99 ? 13.404 1.057 -31.321 1.00 49.59 99 ASP A CA 1
ATOM 846 C C . ASP A 1 99 ? 14.190 0.185 -30.312 1.00 49.59 99 ASP A C 1
ATOM 848 O O . ASP A 1 99 ? 15.320 -0.250 -30.549 1.00 49.59 99 ASP A O 1
ATOM 852 N N . CYS A 1 100 ? 13.597 -0.117 -29.149 1.00 51.09 100 CYS A N 1
ATOM 853 C CA . CYS A 1 100 ? 14.215 -1.025 -28.166 1.00 51.09 100 CYS A CA 1
ATOM 854 C C . CYS A 1 100 ? 14.526 -2.421 -28.753 1.00 51.09 100 CYS A C 1
ATOM 856 O O . CYS A 1 100 ? 15.421 -3.107 -28.268 1.00 51.09 100 CYS A O 1
ATOM 858 N N . ILE A 1 101 ? 13.818 -2.826 -29.815 1.00 49.00 101 ILE A N 1
ATOM 859 C CA . ILE A 1 101 ? 13.966 -4.119 -30.501 1.00 49.00 101 ILE A CA 1
ATOM 860 C C . ILE A 1 101 ? 15.306 -4.223 -31.254 1.00 49.00 101 ILE A C 1
ATOM 862 O O . ILE A 1 101 ? 15.868 -5.311 -31.351 1.00 49.00 101 ILE A O 1
ATOM 866 N N . LYS A 1 102 ? 15.871 -3.106 -31.735 1.00 48.72 102 LYS A N 1
ATOM 867 C CA . LYS A 1 102 ? 17.189 -3.085 -32.403 1.00 48.72 102 LYS A CA 1
ATOM 868 C C . LYS A 1 102 ? 18.367 -3.006 -31.427 1.00 48.72 102 LYS A C 1
ATOM 870 O O . LYS A 1 102 ? 19.520 -3.116 -31.841 1.00 48.72 102 LYS A O 1
ATOM 875 N N . CYS A 1 103 ? 18.114 -2.834 -30.130 1.00 47.81 103 CYS A N 1
ATOM 876 C CA . CYS A 1 103 ? 19.160 -2.754 -29.116 1.00 47.81 103 CYS A CA 1
ATOM 877 C C . CYS A 1 103 ? 19.587 -4.169 -28.677 1.00 47.81 103 CYS A C 1
ATOM 879 O O . CYS A 1 103 ? 19.157 -4.681 -27.648 1.00 47.81 103 CYS A O 1
ATOM 881 N N . ILE A 1 104 ? 20.452 -4.824 -29.464 1.00 47.53 104 ILE A N 1
ATOM 882 C CA . ILE A 1 104 ? 20.997 -6.177 -29.208 1.00 47.53 104 ILE A CA 1
ATOM 883 C C . ILE A 1 104 ? 22.063 -6.149 -28.088 1.00 47.53 104 ILE A C 1
ATOM 885 O O . ILE A 1 104 ? 23.161 -6.688 -28.220 1.00 47.53 104 ILE A O 1
ATOM 889 N N . ARG A 1 105 ? 21.796 -5.492 -26.955 1.00 45.69 105 ARG A N 1
ATOM 890 C CA . ARG A 1 105 ? 22.669 -5.574 -25.775 1.00 45.69 105 ARG A CA 1
ATOM 891 C C . ARG A 1 105 ? 22.005 -6.469 -24.739 1.00 45.69 105 ARG A C 1
ATOM 893 O O . ARG A 1 105 ? 21.075 -6.061 -24.062 1.00 45.69 105 ARG A O 1
ATOM 900 N N . LYS A 1 106 ? 22.542 -7.685 -24.581 1.00 41.41 106 LYS A N 1
ATOM 901 C CA . LYS A 1 106 ? 22.077 -8.738 -23.650 1.00 41.41 106 LYS A CA 1
ATOM 902 C C . LYS A 1 106 ? 22.022 -8.330 -22.162 1.00 41.41 106 LYS A C 1
ATOM 904 O O . LYS A 1 106 ? 21.536 -9.108 -21.355 1.00 41.41 106 LYS A O 1
ATOM 909 N N . ASN A 1 107 ? 22.467 -7.122 -21.804 1.00 44.09 107 ASN A N 1
ATOM 910 C CA . ASN A 1 107 ? 22.490 -6.596 -20.439 1.00 44.09 107 ASN A CA 1
ATOM 911 C C . ASN A 1 107 ? 21.839 -5.200 -20.370 1.00 44.09 107 ASN A C 1
ATOM 913 O O . ASN A 1 107 ? 22.514 -4.202 -20.113 1.00 44.09 107 ASN A O 1
ATOM 917 N N . THR A 1 108 ? 20.530 -5.086 -20.597 1.00 43.09 108 THR A N 1
ATOM 918 C CA . THR A 1 108 ? 19.794 -3.826 -20.381 1.00 43.09 108 THR A CA 1
ATOM 919 C C . THR A 1 108 ? 19.439 -3.649 -18.904 1.00 43.09 108 THR A C 1
ATOM 921 O O . THR A 1 108 ? 18.307 -3.828 -18.465 1.00 43.09 108 THR A O 1
ATOM 924 N N . CYS A 1 109 ? 20.450 -3.286 -18.121 1.00 42.19 109 CYS A N 1
ATOM 925 C CA . CYS A 1 109 ? 20.297 -2.618 -16.831 1.00 42.19 109 CYS A CA 1
ATOM 926 C C . CYS A 1 109 ? 21.350 -1.515 -16.738 1.00 42.19 109 CYS A C 1
ATOM 928 O O . CYS A 1 109 ? 22.247 -1.568 -15.907 1.00 42.19 109 CYS A O 1
ATOM 930 N N . ARG A 1 110 ? 21.266 -0.528 -17.628 1.00 44.22 110 ARG A N 1
ATOM 931 C CA . ARG A 1 110 ? 21.991 0.736 -17.516 1.00 44.22 110 ARG A CA 1
ATOM 932 C C . ARG A 1 110 ? 21.240 1.758 -18.352 1.00 44.22 110 ARG A C 1
ATOM 934 O O . ARG A 1 110 ? 21.088 1.563 -19.554 1.00 44.22 110 ARG A O 1
ATOM 941 N N . THR A 1 111 ? 20.814 2.849 -17.725 1.00 43.03 111 THR A N 1
ATOM 942 C CA . THR A 1 111 ? 20.764 4.141 -18.406 1.00 43.03 111 THR A CA 1
ATOM 943 C C . THR A 1 111 ? 22.151 4.308 -19.021 1.00 43.03 111 THR A C 1
ATOM 945 O O . THR A 1 111 ? 23.132 4.443 -18.290 1.00 43.03 111 THR A O 1
ATOM 948 N N . VAL A 1 112 ? 22.287 4.128 -20.334 1.00 48.31 112 VAL A N 1
ATOM 949 C CA . VAL A 1 112 ? 23.568 4.388 -20.988 1.00 48.31 112 VAL A CA 1
ATOM 950 C C . VAL A 1 112 ? 23.615 5.893 -21.175 1.00 48.31 112 VAL A C 1
ATOM 952 O O . VAL A 1 112 ? 23.042 6.434 -22.116 1.00 48.31 112 VAL A O 1
ATOM 955 N N . GLU A 1 113 ? 24.247 6.572 -20.226 1.00 45.44 113 GLU A N 1
ATOM 956 C CA . GLU A 1 113 ? 24.658 7.958 -20.392 1.00 45.44 113 GLU A CA 1
ATOM 957 C C . GLU A 1 113 ? 25.772 7.982 -21.441 1.00 45.44 113 GLU A C 1
ATOM 959 O O . GLU A 1 113 ? 26.944 7.784 -21.134 1.00 45.44 113 GLU A O 1
ATOM 964 N N . LEU A 1 114 ? 25.389 8.110 -22.712 1.00 44.16 114 LEU A N 1
ATOM 965 C CA . LEU A 1 114 ? 26.342 8.291 -23.799 1.00 44.16 114 LEU A CA 1
ATOM 966 C C . LEU A 1 114 ? 26.812 9.746 -23.783 1.00 44.16 114 LEU A C 1
ATOM 968 O O . LEU A 1 114 ? 26.129 10.633 -24.295 1.00 44.16 114 LEU A O 1
ATOM 972 N N . ASP A 1 115 ? 27.981 9.986 -23.195 1.00 41.38 115 ASP A N 1
ATOM 973 C CA . ASP A 1 115 ? 28.728 11.217 -23.421 1.00 41.38 115 ASP A CA 1
ATOM 974 C C . ASP A 1 115 ? 29.369 11.132 -24.812 1.00 41.38 115 ASP A C 1
ATOM 976 O O . ASP A 1 115 ? 30.421 10.520 -24.983 1.00 41.38 115 ASP A O 1
ATOM 980 N N . LYS A 1 116 ? 28.722 11.795 -25.778 1.00 41.62 116 LYS A N 1
ATOM 981 C CA . LYS A 1 116 ? 29.134 12.050 -27.175 1.00 41.62 116 LYS A CA 1
ATOM 982 C C . LYS A 1 116 ? 28.581 11.094 -28.232 1.00 41.62 116 LYS A C 1
ATOM 984 O O . LYS A 1 116 ? 28.371 9.902 -28.022 1.00 41.62 116 LYS A O 1
ATOM 989 N N . THR A 1 117 ? 28.366 11.683 -29.411 1.00 43.56 117 THR A N 1
ATOM 990 C CA . THR A 1 117 ? 28.113 11.003 -30.680 1.00 43.56 117 THR A CA 1
ATOM 991 C C . THR A 1 117 ? 29.180 9.937 -30.881 1.00 43.56 117 THR A C 1
ATOM 993 O O . THR A 1 117 ? 30.356 10.268 -31.034 1.00 43.56 117 THR A O 1
ATOM 996 N N . TRP A 1 118 ? 28.778 8.669 -30.857 1.00 42.47 118 TRP A N 1
ATOM 997 C CA . TRP A 1 118 ? 29.641 7.569 -31.264 1.00 42.47 118 TRP A CA 1
ATOM 998 C C . TRP A 1 118 ? 29.933 7.784 -32.751 1.00 42.47 118 TRP A C 1
ATOM 1000 O O . TRP A 1 118 ? 29.079 7.521 -33.596 1.00 42.47 118 TRP A O 1
ATOM 1010 N N . ALA A 1 119 ? 31.087 8.373 -33.070 1.00 45.09 119 ALA A N 1
ATOM 1011 C CA . ALA A 1 119 ? 31.572 8.403 -34.437 1.00 45.09 119 ALA A CA 1
ATOM 1012 C C . ALA A 1 119 ? 31.709 6.943 -34.876 1.00 45.09 119 ALA A C 1
ATOM 1014 O O . ALA A 1 119 ? 32.328 6.139 -34.177 1.00 45.09 119 ALA A O 1
ATOM 1015 N N . ASN A 1 120 ? 31.059 6.584 -35.980 1.00 43.09 120 ASN A N 1
ATOM 1016 C CA . ASN A 1 120 ? 31.289 5.304 -36.629 1.00 43.09 120 ASN A CA 1
ATOM 1017 C C . ASN A 1 120 ? 32.768 5.258 -37.027 1.00 43.09 120 ASN A C 1
ATOM 1019 O O . ASN A 1 120 ? 33.151 5.834 -38.039 1.00 43.09 120 ASN A O 1
ATOM 1023 N N . GLU A 1 121 ? 33.598 4.560 -36.259 1.00 46.50 121 GLU A N 1
ATOM 1024 C CA . GLU A 1 121 ? 34.870 4.038 -36.758 1.00 46.50 121 GLU A CA 1
ATOM 1025 C C . GLU A 1 121 ? 34.550 2.877 -37.710 1.00 46.50 121 GLU A C 1
ATOM 1027 O O . GLU A 1 121 ? 34.719 1.721 -37.351 1.00 46.50 121 GLU A O 1
ATOM 1032 N N . ASN A 1 122 ? 33.941 3.180 -38.863 1.00 48.19 122 ASN A N 1
ATOM 1033 C CA . ASN A 1 122 ? 33.748 2.264 -39.997 1.00 48.19 122 ASN A CA 1
ATOM 1034 C C . ASN A 1 122 ? 33.370 3.041 -41.277 1.00 48.19 122 ASN A C 1
ATOM 1036 O O . ASN A 1 122 ? 32.345 2.792 -41.910 1.00 48.19 122 ASN A O 1
ATOM 1040 N N . SER A 1 123 ? 34.208 4.013 -41.624 1.00 45.62 123 SER A N 1
ATOM 1041 C CA . SER A 1 123 ? 34.370 4.615 -42.957 1.00 45.62 123 SER A CA 1
ATOM 1042 C C . SER A 1 123 ? 35.692 5.390 -42.863 1.00 45.62 123 SER A C 1
ATOM 1044 O O . SER A 1 123 ? 35.749 6.373 -42.134 1.00 45.62 123 SER A O 1
ATOM 1046 N N . ASP A 1 124 ? 36.840 4.942 -43.358 1.00 41.59 124 ASP A N 1
ATOM 1047 C CA . ASP A 1 124 ? 37.095 4.379 -44.675 1.00 41.59 124 ASP A CA 1
ATOM 1048 C C . ASP A 1 124 ? 38.335 3.463 -44.642 1.00 41.59 124 ASP A C 1
ATOM 1050 O O . ASP A 1 124 ? 39.466 3.926 -44.519 1.00 41.59 124 ASP A O 1
ATOM 1054 N N . GLU A 1 125 ? 38.139 2.156 -44.820 1.00 43.50 125 GLU A N 1
ATOM 1055 C CA . GLU A 1 125 ? 39.061 1.359 -45.633 1.00 43.50 125 GLU A CA 1
ATOM 1056 C C . GLU A 1 125 ? 38.398 1.237 -47.006 1.00 43.50 125 GLU A C 1
ATOM 1058 O O . GLU A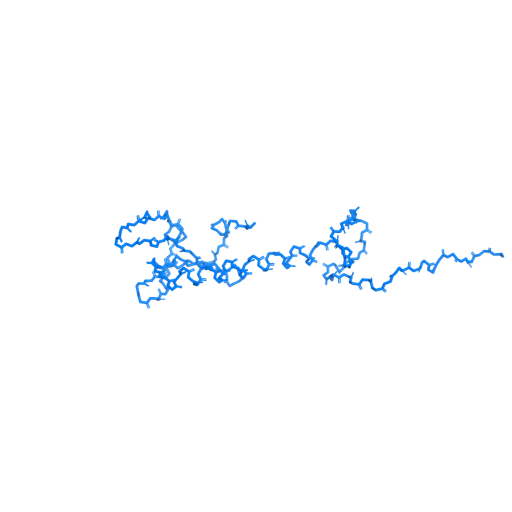 1 125 ? 37.512 0.406 -47.178 1.00 43.50 125 GLU A O 1
ATOM 1063 N N . MET A 1 126 ? 38.781 2.084 -47.967 1.00 37.22 126 MET A N 1
ATOM 1064 C CA . MET A 1 126 ? 38.823 1.738 -49.395 1.00 37.22 126 MET A CA 1
ATOM 1065 C C . MET A 1 126 ? 39.456 2.871 -50.226 1.00 37.22 126 MET A C 1
ATOM 1067 O O . MET A 1 126 ? 38.781 3.830 -50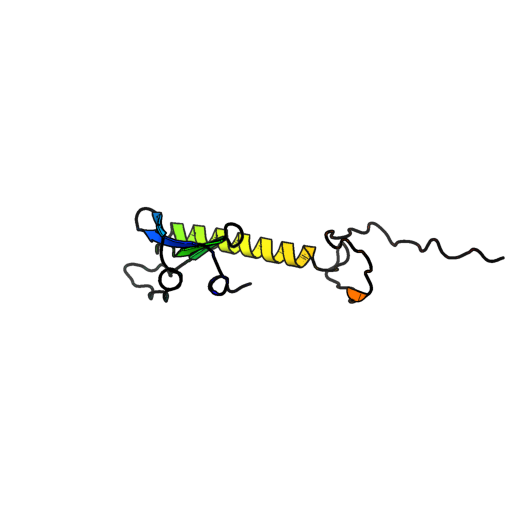.582 1.00 37.22 126 MET A O 1
ATOM 1071 N N . LYS A 1 127 ? 40.716 2.616 -50.614 1.00 34.84 127 LYS A N 1
ATOM 1072 C CA . LYS A 1 127 ? 41.500 3.161 -51.745 1.00 34.84 127 LYS A CA 1
ATOM 1073 C C . LYS A 1 127 ? 42.002 4.603 -51.696 1.00 34.84 127 LYS A C 1
ATOM 1075 O O . LYS A 1 127 ? 41.193 5.538 -51.833 1.00 34.84 127 LYS A O 1
#

Sequence (127 aa):
MKNYQKLFYKNYYAQNEKGEYIPVSRKVCFAPAEPPTEDNPYKQKWFYDPEAGYAVRLERNKENEDIHRLNDTSLKKEERYRDRKFSCVWKDTSNCNQDCIKCIRKNTCRTVELDKTWANENSDEMK